Protein AF-A0A5B0G5M8-F1 (afdb_monomer)

Solvent-accessible surface area (backbone atoms only — not comparable to full-atom values): 6892 Å² total; per-residue (Å²): 135,91,86,78,89,85,82,87,79,82,48,84,48,42,58,94,87,50,73,75,56,60,40,23,78,93,77,75,39,68,84,52,80,62,66,41,82,44,57,63,73,57,33,58,76,68,71,54,56,78,72,36,72,44,85,88,80,83,90,54,92,86,50,77,87,71,68,85,70,72,80,83,61,95,78,66,75,89,84,77,72,93,64,95,62,84,84,74,72,80,50,31,28,31,41,62,71,132

Structure (mmCIF, N/CA/C/O backbone):
data_AF-A0A5B0G5M8-F1
#
_entry.id   AF-A0A5B0G5M8-F1
#
loop_
_atom_site.group_PDB
_atom_site.id
_atom_site.type_symbol
_atom_site.label_atom_id
_atom_site.label_alt_id
_atom_site.label_comp_id
_atom_site.label_asym_id
_atom_site.label_entity_id
_atom_site.label_seq_id
_atom_site.pdbx_PDB_ins_code
_atom_site.Cartn_x
_atom_site.Cartn_y
_atom_site.Cartn_z
_atom_site.occupancy
_atom_site.B_iso_or_equiv
_atom_site.auth_seq_id
_atom_site.auth_comp_id
_atom_site.auth_asym_id
_atom_site.auth_atom_id
_ato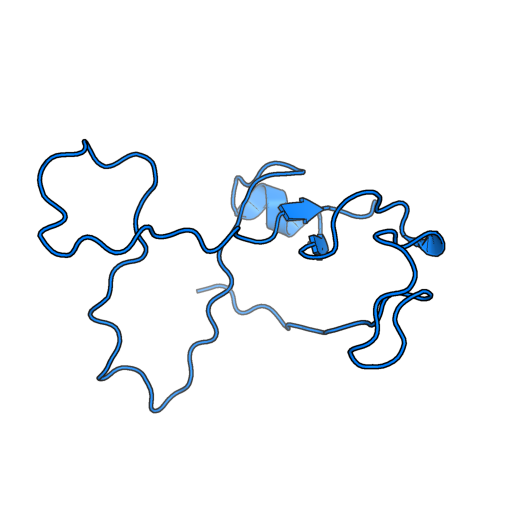m_site.pdbx_PDB_model_num
ATOM 1 N N . MET A 1 1 ? -14.676 3.952 19.578 1.00 56.66 1 MET A N 1
ATOM 2 C CA . MET A 1 1 ? -13.822 4.483 18.493 1.00 56.66 1 MET A CA 1
ATOM 3 C C . MET A 1 1 ? -12.580 3.615 18.421 1.00 56.66 1 MET A C 1
ATOM 5 O O . MET A 1 1 ? -11.871 3.547 19.413 1.00 56.66 1 MET A O 1
ATOM 9 N N . LEU A 1 2 ? -12.355 2.906 17.312 1.00 64.06 2 LEU A N 1
ATOM 10 C CA . LEU A 1 2 ? -11.121 2.140 17.107 1.00 64.06 2 LEU A CA 1
ATOM 11 C C . LEU A 1 2 ? -10.063 3.051 16.485 1.00 64.06 2 LEU A C 1
ATOM 13 O O . LEU A 1 2 ? -10.314 3.676 15.454 1.00 64.06 2 LEU A O 1
ATOM 17 N N . HIS A 1 3 ? -8.909 3.132 17.138 1.00 74.88 3 HIS A N 1
ATOM 18 C CA . HIS A 1 3 ? -7.754 3.887 16.675 1.00 74.88 3 HIS A CA 1
ATOM 19 C C . HIS A 1 3 ? -6.776 2.897 16.052 1.00 74.88 3 HIS A C 1
ATOM 21 O O . HIS A 1 3 ? -6.380 1.935 16.704 1.00 74.88 3 HIS A O 1
ATOM 27 N N . HIS A 1 4 ? -6.402 3.142 14.798 1.00 78.06 4 HIS A N 1
ATOM 28 C CA . HIS A 1 4 ? -5.459 2.304 14.064 1.00 78.06 4 HIS A CA 1
ATOM 29 C C . HIS A 1 4 ? -4.141 3.039 13.899 1.00 78.06 4 HIS A C 1
ATOM 31 O O . HIS A 1 4 ? -4.128 4.237 13.610 1.00 78.06 4 HIS A O 1
ATOM 37 N N . LEU A 1 5 ? -3.036 2.317 14.074 1.00 86.69 5 LEU A N 1
ATOM 38 C CA . LEU A 1 5 ? -1.723 2.818 13.702 1.00 86.69 5 LEU A CA 1
ATOM 39 C C . LEU A 1 5 ? -1.613 2.766 12.176 1.00 86.69 5 LEU A C 1
ATOM 41 O O . LEU A 1 5 ? -1.757 1.700 11.580 1.00 86.69 5 LEU A O 1
ATOM 45 N N . LEU A 1 6 ? -1.358 3.913 11.552 1.00 89.12 6 LEU A N 1
ATOM 46 C CA . LEU A 1 6 ? -1.073 3.982 10.125 1.00 89.12 6 LEU A CA 1
ATOM 47 C C . LEU A 1 6 ? 0.442 3.988 9.926 1.00 89.12 6 LEU A C 1
ATOM 49 O O . LEU A 1 6 ? 1.125 4.904 10.380 1.00 89.12 6 LEU A O 1
ATOM 53 N N . ALA A 1 7 ? 0.945 2.980 9.225 1.00 89.31 7 ALA A N 1
ATOM 54 C CA . ALA A 1 7 ? 2.322 2.917 8.759 1.00 89.31 7 ALA A CA 1
ATOM 55 C C . ALA A 1 7 ? 2.348 3.024 7.231 1.00 89.31 7 ALA A C 1
ATOM 57 O O . ALA A 1 7 ? 1.417 2.586 6.555 1.00 89.31 7 ALA A O 1
ATOM 58 N N . THR A 1 8 ? 3.417 3.607 6.691 1.00 88.12 8 THR A N 1
ATOM 59 C CA . THR A 1 8 ? 3.635 3.696 5.243 1.00 88.12 8 THR A CA 1
ATOM 60 C C . THR A 1 8 ? 4.837 2.849 4.859 1.00 88.12 8 THR A C 1
ATOM 62 O O . THR A 1 8 ? 5.807 2.746 5.609 1.00 88.12 8 THR A O 1
ATOM 65 N N . MET A 1 9 ? 4.763 2.218 3.693 1.00 85.81 9 MET A N 1
ATOM 66 C CA . MET A 1 9 ? 5.869 1.482 3.098 1.00 85.81 9 MET A CA 1
ATOM 67 C C . MET A 1 9 ? 5.964 1.858 1.627 1.00 85.81 9 MET A C 1
ATOM 69 O O . MET A 1 9 ? 4.950 2.069 0.967 1.00 85.81 9 MET A O 1
ATOM 73 N N . ARG A 1 10 ? 7.189 1.920 1.113 1.00 85.44 10 ARG A N 1
ATOM 74 C CA . ARG A 1 10 ? 7.452 2.129 -0.312 1.00 85.44 10 ARG A CA 1
ATOM 75 C C . ARG A 1 10 ? 7.341 0.790 -1.052 1.00 85.44 10 ARG A C 1
ATOM 77 O O . ARG A 1 10 ? 7.686 -0.258 -0.488 1.00 85.44 10 ARG A O 1
ATOM 84 N N . SER A 1 11 ? 6.850 0.805 -2.289 1.00 83.81 11 SER A N 1
ATOM 85 C CA . SER A 1 11 ? 6.995 -0.343 -3.192 1.00 83.81 11 SER A CA 1
ATOM 86 C C . SER A 1 11 ? 8.451 -0.455 -3.643 1.00 83.81 11 SER A C 1
ATOM 88 O O . SER A 1 11 ? 9.196 0.526 -3.629 1.00 83.81 11 SER A O 1
ATOM 90 N N . HIS A 1 12 ? 8.887 -1.657 -4.008 1.00 84.62 12 HIS A N 1
ATOM 91 C CA . HIS A 1 12 ? 10.270 -1.852 -4.452 1.00 84.62 12 HIS A CA 1
ATOM 92 C C . HIS A 1 12 ? 10.598 -1.041 -5.705 1.00 84.62 12 HIS A C 1
ATOM 94 O O . HIS A 1 12 ? 11.663 -0.435 -5.795 1.00 84.62 12 HIS A O 1
ATOM 100 N N . ASP A 1 13 ? 9.641 -0.985 -6.626 1.00 80.75 13 ASP A N 1
ATOM 101 C CA . ASP A 1 13 ? 9.841 -0.406 -7.946 1.00 80.75 13 ASP A CA 1
ATOM 102 C C . ASP A 1 13 ? 9.531 1.106 -8.010 1.00 80.75 13 ASP A C 1
ATOM 104 O O . ASP A 1 13 ? 9.491 1.702 -9.085 1.00 80.75 13 ASP A O 1
ATOM 108 N N . LEU A 1 14 ? 9.301 1.751 -6.863 1.00 82.38 14 LEU A N 1
ATOM 109 C CA . LEU A 1 14 ? 9.142 3.202 -6.756 1.00 82.38 14 LEU A CA 1
ATOM 110 C C . LEU A 1 14 ? 10.395 3.799 -6.136 1.00 82.38 14 LEU A C 1
ATOM 112 O O . LEU A 1 14 ? 10.725 3.438 -5.011 1.00 82.38 14 LEU A O 1
ATOM 116 N N . TYR A 1 15 ? 11.041 4.774 -6.779 1.00 83.75 15 TYR A N 1
ATOM 117 C CA . TYR A 1 15 ? 12.083 5.583 -6.137 1.00 83.75 15 TYR A CA 1
ATOM 118 C C . TYR A 1 15 ? 11.532 6.966 -5.807 1.00 83.75 15 TYR A C 1
ATOM 120 O O . TYR A 1 15 ? 11.286 7.770 -6.702 1.00 83.75 15 TYR A O 1
ATOM 128 N N . ASN A 1 16 ? 11.351 7.257 -4.517 1.00 83.25 16 ASN A N 1
ATOM 129 C CA . ASN A 1 16 ? 10.728 8.491 -4.029 1.00 83.25 16 ASN A CA 1
ATOM 130 C C . ASN A 1 16 ? 9.353 8.738 -4.668 1.00 83.25 16 ASN A C 1
ATOM 132 O O . ASN A 1 16 ? 8.368 8.128 -4.264 1.00 83.25 16 ASN A O 1
ATOM 136 N N . THR A 1 17 ? 9.305 9.624 -5.662 1.00 82.12 17 THR A N 1
ATOM 137 C CA . THR A 1 17 ? 8.110 10.009 -6.423 1.00 82.12 17 THR A CA 1
ATOM 138 C C . THR A 1 17 ? 8.133 9.501 -7.866 1.00 82.12 17 THR A C 1
ATOM 140 O O . THR A 1 17 ? 7.156 9.681 -8.586 1.00 82.12 17 THR A O 1
ATOM 143 N N . THR A 1 18 ? 9.240 8.897 -8.307 1.00 82.81 18 THR A N 1
ATOM 144 C CA . THR A 1 18 ? 9.415 8.381 -9.666 1.00 82.81 18 THR A CA 1
ATOM 145 C C . THR A 1 18 ? 8.929 6.942 -9.746 1.00 82.81 18 THR A C 1
ATOM 147 O O . THR A 1 18 ? 9.498 6.043 -9.121 1.00 82.81 18 THR A O 1
ATOM 150 N N . LEU A 1 19 ? 7.877 6.742 -10.538 1.00 81.69 19 LEU A N 1
ATOM 151 C CA . LEU A 1 19 ? 7.257 5.449 -10.807 1.00 81.69 19 LEU A CA 1
ATOM 152 C C . LEU A 1 19 ? 7.925 4.784 -12.011 1.00 81.69 19 LEU A C 1
ATOM 154 O O . LEU A 1 19 ? 7.944 5.375 -13.088 1.00 81.69 19 LEU A O 1
ATOM 158 N N . TYR A 1 20 ? 8.428 3.561 -11.842 1.00 78.06 20 TYR A N 1
ATOM 159 C CA . TYR A 1 20 ? 9.012 2.790 -12.943 1.00 78.06 20 TYR A CA 1
ATOM 160 C C . TYR A 1 20 ? 7.979 1.797 -13.521 1.00 78.06 20 TYR A C 1
ATOM 162 O O . TYR A 1 20 ? 7.622 1.924 -14.690 1.00 78.06 20 TYR A O 1
ATOM 170 N N . PRO A 1 21 ? 7.404 0.882 -12.719 1.00 79.50 21 PRO A N 1
ATOM 171 C CA . PRO A 1 21 ? 6.208 0.125 -13.063 1.00 79.50 21 PRO A CA 1
ATOM 172 C C . PRO A 1 21 ? 5.046 0.374 -12.085 1.00 79.50 21 PRO A C 1
ATOM 174 O O . PRO A 1 21 ? 5.215 0.766 -10.930 1.00 79.50 21 PRO A O 1
ATOM 177 N N . HIS A 1 22 ? 3.829 0.089 -12.548 1.00 82.25 22 HIS A N 1
ATOM 178 C CA . HIS A 1 22 ? 2.602 0.149 -11.745 1.00 82.25 22 HIS A CA 1
ATOM 179 C C . HIS A 1 22 ? 2.360 -1.178 -10.996 1.00 82.25 22 HIS A C 1
ATOM 181 O O . HIS A 1 22 ? 1.270 -1.749 -11.029 1.00 82.25 22 HIS A O 1
ATOM 187 N N . SER A 1 23 ? 3.412 -1.719 -10.381 1.00 81.69 23 SER A N 1
ATOM 188 C CA . SER A 1 23 ? 3.396 -3.009 -9.689 1.00 81.69 23 SER A CA 1
ATOM 189 C C . SER A 1 23 ? 4.258 -2.974 -8.433 1.00 81.69 23 SER A C 1
ATOM 191 O O . SER A 1 23 ? 5.298 -2.325 -8.405 1.00 81.69 23 SER A O 1
ATOM 193 N N . ASP A 1 24 ? 3.842 -3.711 -7.410 1.00 84.38 24 ASP A N 1
ATOM 194 C CA . ASP A 1 24 ? 4.634 -4.043 -6.232 1.00 84.38 24 ASP A CA 1
ATOM 195 C C . ASP A 1 24 ? 4.868 -5.557 -6.222 1.00 84.38 24 ASP A C 1
ATOM 197 O O . ASP A 1 24 ? 4.103 -6.339 -5.644 1.00 84.38 24 ASP A O 1
ATOM 201 N N . ARG A 1 25 ? 5.923 -5.971 -6.933 1.00 81.31 25 ARG A N 1
ATOM 202 C CA . ARG A 1 25 ? 6.214 -7.376 -7.244 1.00 81.31 25 ARG A CA 1
ATOM 203 C C . ARG A 1 25 ? 6.310 -8.268 -6.005 1.00 81.31 25 ARG A C 1
ATOM 205 O O . ARG A 1 25 ? 5.848 -9.403 -6.045 1.00 81.31 25 ARG A O 1
ATOM 212 N N . TYR A 1 26 ? 6.885 -7.772 -4.910 1.00 84.25 26 TYR A N 1
ATOM 213 C CA . TYR A 1 26 ? 7.072 -8.573 -3.694 1.00 84.25 26 TYR A CA 1
ATOM 214 C C . TYR A 1 26 ? 5.801 -8.723 -2.863 1.00 84.25 26 TYR A C 1
ATOM 216 O O . TYR A 1 26 ? 5.710 -9.641 -2.054 1.00 84.25 26 TYR A O 1
ATOM 224 N N . ARG A 1 27 ? 4.820 -7.836 -3.055 1.00 83.31 27 ARG A N 1
ATOM 225 C CA . ARG A 1 27 ? 3.543 -7.871 -2.330 1.00 83.31 27 ARG A CA 1
ATOM 226 C C . ARG A 1 27 ? 2.395 -8.414 -3.179 1.00 83.31 27 ARG A C 1
ATOM 228 O O . ARG A 1 27 ? 1.268 -8.471 -2.701 1.00 83.31 27 ARG A O 1
ATOM 235 N N . GLY A 1 28 ? 2.676 -8.809 -4.424 1.00 85.56 28 GLY A N 1
ATOM 236 C CA . GLY A 1 28 ? 1.682 -9.353 -5.349 1.00 85.56 28 GLY A CA 1
ATOM 237 C C . GLY A 1 28 ? 0.625 -8.335 -5.787 1.00 85.56 28 GLY A C 1
ATOM 238 O O . GLY A 1 28 ? -0.473 -8.732 -6.167 1.00 85.56 28 GLY A O 1
ATOM 239 N N . VAL A 1 29 ? 0.928 -7.034 -5.717 1.00 85.12 29 VAL A N 1
ATOM 240 C CA . VAL A 1 29 ? 0.011 -5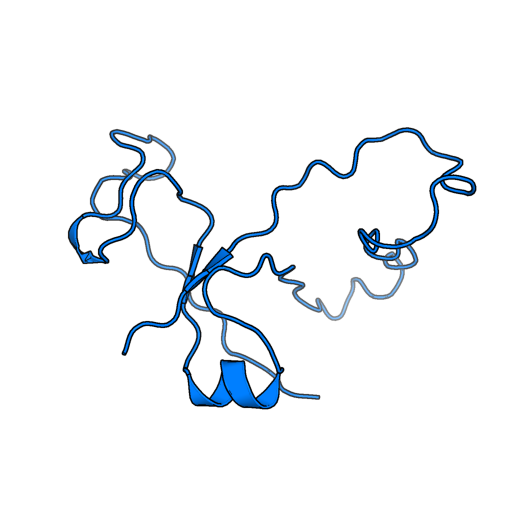.972 -6.155 1.00 85.12 29 VAL A CA 1
ATOM 241 C C . VAL A 1 29 ? 0.389 -5.553 -7.570 1.00 85.12 29 VAL A C 1
ATOM 243 O O . VAL A 1 29 ? 1.529 -5.175 -7.828 1.00 85.12 29 VAL A O 1
ATOM 246 N N . PHE A 1 30 ? -0.564 -5.600 -8.496 1.00 85.25 30 PHE A N 1
ATOM 247 C CA . PHE A 1 30 ? -0.341 -5.277 -9.905 1.00 85.25 30 PHE A CA 1
ATOM 248 C C . PHE A 1 30 ? -1.416 -4.319 -10.414 1.00 85.25 30 PHE A C 1
ATOM 250 O O . PHE A 1 30 ? -2.581 -4.433 -10.042 1.00 85.25 30 PHE A O 1
ATOM 257 N N . GLY A 1 31 ? -1.031 -3.377 -11.276 1.00 82.88 31 GLY A N 1
ATOM 258 C CA . GLY A 1 31 ? -1.955 -2.460 -11.946 1.00 82.88 31 GLY A CA 1
ATOM 259 C C . GLY A 1 31 ? -2.514 -1.345 -11.061 1.00 82.88 31 GLY A C 1
ATOM 260 O O . GLY A 1 31 ? -3.277 -0.516 -11.552 1.00 82.88 31 GLY A O 1
ATOM 261 N N . GLN A 1 32 ? -2.120 -1.278 -9.786 1.00 80.31 32 GLN A N 1
ATOM 262 C CA . GLN A 1 32 ? -2.564 -0.249 -8.851 1.00 80.31 32 GLN A CA 1
ATOM 263 C C . GLN A 1 32 ? -1.506 0.035 -7.782 1.00 80.31 32 GLN A C 1
ATOM 265 O O . GLN A 1 32 ? -0.802 -0.866 -7.336 1.00 80.31 32 GLN A O 1
ATOM 270 N N . LEU A 1 33 ? -1.424 1.297 -7.361 1.00 80.69 33 LEU A N 1
ATOM 271 C CA . LEU A 1 33 ? -0.504 1.760 -6.315 1.00 80.69 33 LEU A CA 1
ATOM 272 C C . LEU A 1 33 ? -1.228 2.205 -5.039 1.00 80.69 33 LEU A C 1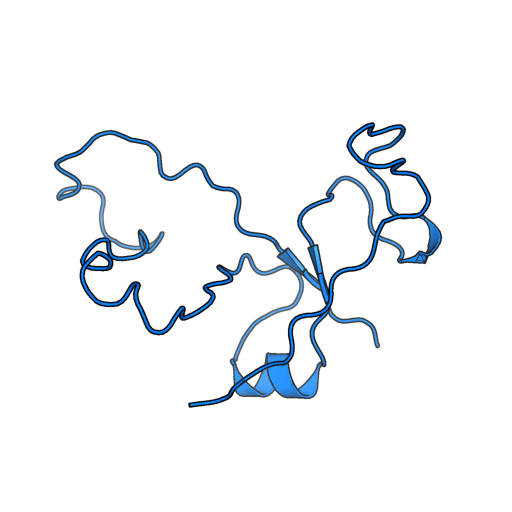
ATOM 274 O O . LEU A 1 33 ? -0.665 2.130 -3.950 1.00 80.69 33 LEU A O 1
ATOM 278 N N . ASP A 1 34 ? -2.490 2.621 -5.163 1.00 85.69 34 ASP A N 1
ATOM 279 C CA . ASP A 1 34 ? -3.317 3.062 -4.042 1.00 85.69 34 ASP A CA 1
ATOM 280 C C . ASP A 1 34 ? -3.933 1.853 -3.331 1.00 85.69 34 ASP A C 1
ATOM 282 O O . ASP A 1 34 ? -5.098 1.500 -3.546 1.00 85.69 34 ASP A O 1
ATOM 286 N N . VAL A 1 35 ? -3.126 1.184 -2.509 1.00 87.12 35 VAL A N 1
ATOM 287 C CA . VAL A 1 35 ? -3.522 -0.012 -1.757 1.00 87.12 35 VAL A CA 1
ATOM 288 C C . VAL A 1 35 ? -3.235 0.135 -0.270 1.00 87.12 35 VAL A C 1
ATOM 290 O O . VAL A 1 35 ? -2.249 0.745 0.144 1.00 87.12 35 VAL A O 1
ATOM 293 N N . VAL A 1 36 ? -4.111 -0.438 0.548 1.00 89.44 36 VAL A N 1
ATOM 294 C CA . VAL A 1 36 ? -3.990 -0.432 2.007 1.00 89.44 36 VAL A CA 1
ATOM 295 C C . VAL A 1 36 ? -4.031 -1.860 2.497 1.00 89.44 36 VAL A C 1
ATOM 297 O O . VAL A 1 36 ? -4.995 -2.573 2.236 1.00 89.44 36 VAL A O 1
ATOM 300 N N . PHE A 1 37 ? -3.011 -2.253 3.251 1.00 89.19 37 PHE A N 1
ATOM 301 C CA . PHE A 1 37 ? -2.983 -3.551 3.906 1.00 89.19 37 PHE A CA 1
ATOM 302 C C . PHE A 1 37 ? -3.680 -3.473 5.262 1.00 89.19 37 PHE A C 1
ATOM 304 O O . PHE A 1 37 ? -3.312 -2.657 6.110 1.00 89.19 37 PHE A O 1
ATOM 311 N N . MET A 1 38 ? -4.688 -4.318 5.470 1.00 89.06 38 MET A N 1
ATOM 312 C CA . MET A 1 38 ? -5.424 -4.405 6.731 1.00 89.06 38 MET A CA 1
ATOM 313 C C . MET A 1 38 ? -5.431 -5.839 7.259 1.00 89.06 38 MET A C 1
ATOM 315 O O . MET A 1 38 ? -5.520 -6.799 6.498 1.00 89.06 38 MET A O 1
ATOM 319 N N . ASN A 1 39 ? -5.351 -5.981 8.584 1.00 88.75 39 ASN A N 1
ATOM 320 C CA . ASN A 1 39 ? -5.499 -7.274 9.243 1.00 88.75 39 ASN A CA 1
ATOM 321 C C . ASN A 1 39 ? -6.909 -7.841 8.999 1.00 88.75 39 ASN A C 1
ATOM 323 O O . ASN A 1 39 ? -7.896 -7.113 9.122 1.00 88.75 39 ASN A O 1
ATOM 327 N N . GLN A 1 40 ? -7.008 -9.145 8.732 1.00 88.12 40 GLN A N 1
ATOM 328 C CA . GLN A 1 40 ? -8.281 -9.815 8.459 1.00 88.12 40 GLN A CA 1
ATOM 329 C C . GLN A 1 40 ? -9.320 -9.618 9.577 1.00 88.12 40 GLN A C 1
ATOM 331 O O . GLN A 1 40 ? -10.480 -9.329 9.295 1.00 88.12 40 GLN A O 1
ATOM 336 N N . ARG A 1 41 ? -8.912 -9.680 10.851 1.00 88.88 41 ARG A N 1
ATOM 337 C CA . ARG A 1 41 ? -9.833 -9.491 11.987 1.00 88.88 41 ARG A CA 1
ATOM 338 C C . ARG A 1 41 ? -10.436 -8.088 12.009 1.00 88.88 41 ARG A C 1
ATOM 340 O O . ARG A 1 41 ? -11.576 -7.908 12.424 1.00 88.88 41 ARG A O 1
ATOM 347 N N . GLU A 1 42 ? -9.678 -7.086 11.569 1.00 87.94 42 GLU A N 1
ATOM 348 C CA . GLU A 1 42 ? -10.159 -5.704 11.482 1.00 87.94 42 GLU A CA 1
ATOM 349 C C . GLU A 1 42 ? -11.070 -5.482 10.281 1.00 87.94 42 GLU A C 1
ATOM 351 O O . GLU A 1 42 ? -12.023 -4.708 10.372 1.00 87.94 42 GLU A O 1
ATOM 356 N N . LEU A 1 43 ? -10.805 -6.190 9.184 1.00 88.56 43 LEU A N 1
ATOM 357 C CA . LEU A 1 43 ? -11.667 -6.216 8.011 1.00 88.56 43 LEU A CA 1
ATOM 358 C C . LEU A 1 43 ? -13.063 -6.744 8.384 1.00 88.56 43 LEU A C 1
ATOM 360 O O . LEU A 1 43 ? -14.063 -6.067 8.150 1.00 88.56 43 LEU A O 1
ATOM 364 N N . GLU A 1 44 ? -13.110 -7.892 9.069 1.00 89.12 44 GLU A N 1
ATOM 365 C CA . GLU A 1 44 ? -14.339 -8.535 9.553 1.00 89.12 44 GLU A CA 1
ATOM 366 C C . GLU A 1 44 ? -15.086 -7.660 10.567 1.00 89.12 44 GLU A C 1
ATOM 368 O O . GLU A 1 44 ? -16.286 -7.431 10.422 1.00 89.12 44 GLU A O 1
ATOM 373 N N . ARG A 1 45 ? -14.377 -7.082 11.550 1.00 89.88 45 ARG A N 1
ATOM 374 C CA . ARG A 1 45 ? -14.965 -6.144 12.529 1.00 89.88 45 ARG A CA 1
ATOM 375 C C . ARG A 1 45 ? -15.601 -4.919 11.878 1.00 89.88 45 ARG A C 1
ATOM 377 O O . ARG A 1 45 ? -16.526 -4.341 12.445 1.00 89.88 45 ARG A O 1
ATOM 384 N N . ARG A 1 46 ? -15.084 -4.491 10.725 1.00 86.38 46 ARG A N 1
ATOM 385 C CA . ARG A 1 46 ? -15.584 -3.335 9.969 1.00 86.38 46 ARG A CA 1
ATOM 386 C C . ARG A 1 46 ? -16.605 -3.716 8.899 1.00 86.38 46 ARG A C 1
ATOM 388 O O . ARG A 1 46 ? -17.180 -2.813 8.299 1.00 86.38 46 ARG A O 1
ATOM 395 N N . GLY A 1 47 ? -16.834 -5.010 8.669 1.00 88.69 47 GLY A N 1
ATOM 396 C CA . GLY A 1 47 ? -17.694 -5.504 7.595 1.00 88.69 47 GLY A CA 1
ATOM 397 C C . GLY A 1 47 ? -17.188 -5.143 6.196 1.00 88.69 47 GLY A C 1
ATOM 398 O O . GLY A 1 47 ? -17.990 -5.074 5.269 1.00 88.69 47 GLY A O 1
ATOM 399 N N . LEU A 1 48 ? -15.885 -4.877 6.055 1.00 87.75 48 LEU A N 1
ATOM 400 C CA . LEU A 1 48 ? -15.264 -4.544 4.775 1.00 87.75 48 LEU A CA 1
ATOM 401 C C . LEU A 1 48 ? -14.960 -5.819 3.999 1.00 87.75 48 LEU A C 1
ATOM 403 O O . LEU A 1 48 ? -14.672 -6.865 4.585 1.00 87.75 48 LEU A O 1
ATOM 407 N N . ARG A 1 49 ? -14.993 -5.727 2.672 1.00 86.19 49 ARG A N 1
ATOM 408 C CA . ARG A 1 49 ? -14.579 -6.816 1.788 1.00 86.19 49 ARG A CA 1
ATOM 409 C C . ARG A 1 49 ? -13.164 -6.578 1.256 1.00 86.19 49 ARG A C 1
ATOM 411 O O . ARG A 1 49 ? -12.736 -5.431 1.111 1.00 86.19 49 ARG A O 1
ATOM 418 N N . PRO A 1 50 ? -12.419 -7.649 0.941 1.00 86.19 50 PRO A N 1
ATOM 419 C CA . PRO A 1 50 ? -11.194 -7.520 0.165 1.00 86.19 50 PRO A CA 1
ATOM 420 C C . PRO A 1 50 ? -11.479 -6.818 -1.166 1.00 86.19 50 PRO A C 1
ATOM 422 O O . PRO A 1 50 ? -12.520 -7.048 -1.781 1.00 86.19 50 PRO A O 1
ATOM 425 N N . SER A 1 51 ? -10.549 -5.973 -1.601 1.00 84.50 51 SER A N 1
ATOM 426 C CA . SER A 1 51 ? -10.646 -5.163 -2.818 1.00 84.50 51 SER A CA 1
ATOM 427 C C . SER A 1 51 ? -11.829 -4.186 -2.831 1.00 84.50 51 SER A C 1
ATOM 429 O O . SER A 1 51 ? -12.290 -3.781 -3.896 1.00 84.50 51 SER A O 1
ATOM 431 N N . GLU A 1 52 ? -12.304 -3.767 -1.657 1.00 84.94 52 GLU A N 1
ATOM 432 C CA . GLU A 1 52 ? -13.265 -2.674 -1.518 1.00 84.94 52 GLU A CA 1
ATOM 433 C C . GLU A 1 52 ? -12.548 -1.320 -1.408 1.00 84.94 52 GLU A C 1
ATOM 435 O O . GLU A 1 52 ? -11.487 -1.204 -0.787 1.00 84.94 52 GLU A O 1
ATOM 440 N N . HIS A 1 53 ? -13.129 -0.284 -2.018 1.00 84.56 53 HIS A N 1
ATOM 441 C CA . HIS A 1 53 ? -12.629 1.088 -1.936 1.00 84.56 53 HIS A CA 1
ATOM 442 C C . HIS A 1 53 ? -12.920 1.695 -0.563 1.00 84.56 53 HIS A C 1
ATOM 444 O O . HIS A 1 53 ? -14.067 1.703 -0.117 1.00 84.56 53 HIS A O 1
ATOM 450 N N . VAL A 1 54 ? -11.901 2.267 0.083 1.00 85.38 54 VAL A N 1
ATOM 451 C CA . VAL A 1 54 ? -12.039 2.891 1.405 1.00 85.38 54 VAL A CA 1
ATOM 452 C C . VAL A 1 54 ? -11.395 4.262 1.479 1.00 85.38 54 VAL A C 1
ATOM 454 O O . VAL A 1 54 ? -10.334 4.506 0.915 1.00 85.38 54 VAL A O 1
ATOM 457 N N . ASP A 1 55 ? -11.997 5.147 2.266 1.00 85.56 55 ASP A N 1
ATOM 458 C CA . ASP A 1 55 ? -11.412 6.445 2.583 1.00 85.56 55 ASP A CA 1
ATOM 459 C C . ASP A 1 55 ? -10.626 6.387 3.898 1.00 85.56 55 ASP A C 1
ATOM 461 O O . ASP A 1 55 ? -11.147 5.985 4.943 1.00 85.56 55 ASP A O 1
ATOM 465 N N . ILE A 1 56 ? -9.374 6.854 3.868 1.00 82.12 56 ILE A N 1
ATOM 466 C CA . ILE A 1 56 ? -8.559 7.053 5.071 1.00 82.12 56 ILE A CA 1
ATOM 467 C C . ILE A 1 56 ? -8.625 8.524 5.474 1.00 82.12 56 ILE A C 1
ATOM 469 O O . ILE A 1 56 ? -8.208 9.412 4.731 1.00 82.12 56 ILE A O 1
ATOM 473 N N . ALA A 1 57 ? -9.102 8.781 6.691 1.00 81.06 57 ALA A N 1
ATOM 474 C CA . ALA A 1 57 ? -9.103 10.105 7.295 1.00 81.06 57 ALA A CA 1
ATOM 475 C C . ALA A 1 57 ? -8.274 10.104 8.583 1.00 81.06 57 ALA A C 1
ATOM 477 O O . ALA A 1 57 ? -8.497 9.293 9.481 1.00 81.06 57 ALA A O 1
ATOM 478 N N . VAL A 1 58 ? -7.339 11.050 8.690 1.00 76.94 58 VAL A N 1
ATOM 479 C CA . VAL A 1 58 ? -6.582 11.300 9.921 1.00 76.94 58 VAL A CA 1
ATOM 480 C C . VAL A 1 58 ? -7.239 12.454 10.668 1.00 76.94 58 VAL A C 1
ATOM 482 O O . VAL A 1 58 ? -7.360 13.565 10.149 1.00 76.94 58 VAL A O 1
ATOM 485 N N . LEU A 1 59 ? -7.657 12.206 11.908 1.00 74.56 59 LEU A N 1
ATOM 486 C CA . LEU A 1 59 ? -8.194 13.248 12.777 1.00 74.56 59 LEU A CA 1
ATOM 487 C C . LEU A 1 59 ? -7.038 14.046 13.392 1.00 74.56 59 LEU A C 1
ATOM 489 O O . LEU A 1 59 ? -6.421 13.625 14.366 1.00 74.56 59 LEU A O 1
ATOM 493 N N . ARG A 1 60 ? -6.746 15.227 12.835 1.00 67.38 60 ARG A N 1
ATOM 494 C CA . AR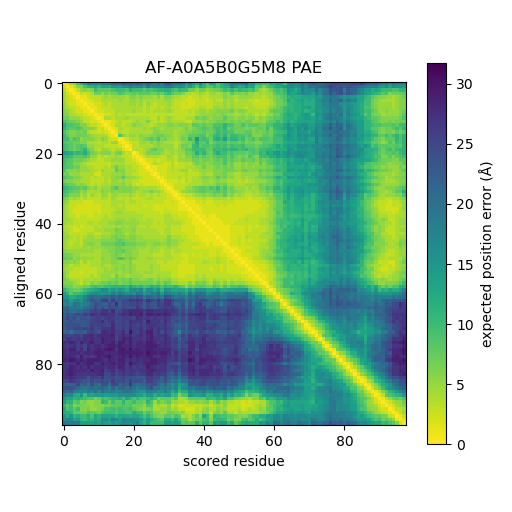G A 1 60 ? -5.827 16.190 13.460 1.00 67.38 60 ARG A CA 1
ATOM 495 C C . ARG A 1 60 ? -6.587 17.039 14.481 1.00 67.38 60 ARG A C 1
ATOM 497 O O . ARG A 1 60 ? -7.592 17.659 14.135 1.00 67.38 60 ARG A O 1
ATOM 504 N N . ARG A 1 61 ? -6.069 17.143 15.712 1.00 59.00 61 ARG A N 1
ATOM 505 C CA . ARG A 1 61 ? -6.707 17.852 16.848 1.00 59.00 61 ARG A CA 1
ATOM 506 C C . ARG A 1 61 ? -7.129 19.303 16.545 1.00 59.00 61 ARG A C 1
ATOM 508 O O . ARG A 1 61 ? -8.100 19.777 17.116 1.00 59.00 61 ARG A O 1
ATOM 515 N N . SER A 1 62 ? -6.465 19.997 15.617 1.00 58.47 6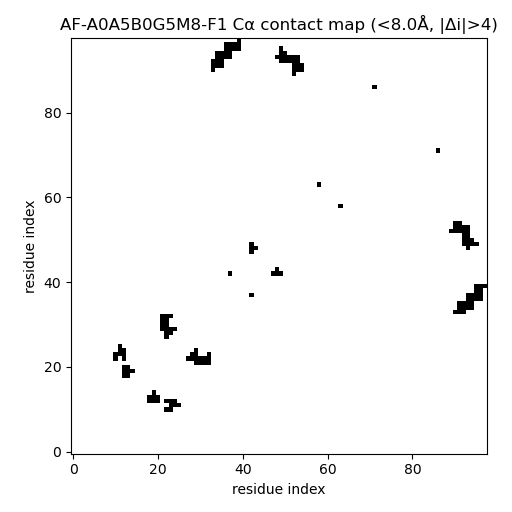2 SER A N 1
ATOM 516 C CA . SER A 1 62 ? -6.793 21.381 15.224 1.00 58.47 62 SER A CA 1
ATOM 517 C C . SER A 1 62 ? -7.725 21.519 14.009 1.00 58.47 62 SER A C 1
ATOM 519 O O . SER A 1 62 ? -8.073 22.635 13.635 1.00 58.47 62 SER A O 1
ATOM 521 N N . MET A 1 63 ? -8.132 20.421 13.362 1.00 49.12 63 MET A N 1
ATOM 522 C CA . MET A 1 63 ? -8.847 20.455 12.074 1.00 49.12 63 MET A CA 1
ATOM 523 C C . MET A 1 63 ? -10.371 20.255 12.190 1.00 49.12 63 MET A C 1
ATOM 525 O O . MET A 1 63 ? -11.078 20.235 11.183 1.00 49.12 63 MET A O 1
ATOM 529 N N . TRP A 1 64 ? -10.917 20.187 13.407 1.00 43.19 64 TRP A N 1
ATOM 530 C CA . TRP A 1 64 ? -12.359 19.995 13.622 1.00 43.19 64 TRP A CA 1
ATOM 531 C C . TRP A 1 64 ? -13.235 21.201 13.232 1.00 43.19 64 TRP A C 1
ATOM 533 O O . TRP A 1 64 ? -14.444 21.053 13.103 1.00 43.19 64 TRP A O 1
ATOM 543 N N . ARG A 1 65 ? -12.657 22.383 12.959 1.00 45.03 65 ARG A N 1
ATOM 544 C CA . ARG A 1 65 ? -13.426 23.551 12.476 1.00 45.03 65 ARG A CA 1
ATOM 545 C C . ARG A 1 65 ? -13.674 23.572 10.959 1.00 45.03 65 ARG A C 1
ATOM 547 O O . ARG A 1 65 ? -14.467 24.386 10.506 1.00 45.03 65 ARG A O 1
ATOM 554 N N . ALA A 1 66 ? -13.041 22.694 10.170 1.00 49.62 66 ALA A N 1
ATOM 555 C CA . ALA A 1 66 ? -13.128 22.729 8.699 1.00 49.62 66 ALA A CA 1
ATOM 556 C C . ALA A 1 66 ? -13.878 21.541 8.061 1.00 49.62 66 ALA A C 1
ATOM 558 O O . ALA A 1 66 ? -14.108 21.533 6.850 1.00 49.62 66 ALA A O 1
ATOM 559 N N . SER A 1 67 ? -14.273 20.533 8.845 1.00 47.09 67 SER A N 1
ATOM 560 C CA . SER A 1 67 ? -14.858 19.286 8.334 1.00 47.09 67 SER A CA 1
ATOM 561 C C . SER A 1 67 ? -16.392 19.291 8.324 1.00 47.09 67 SER A C 1
ATOM 563 O O . SER A 1 67 ? -17.031 18.346 8.771 1.00 47.09 67 SER A O 1
ATOM 565 N N . SER A 1 68 ? -17.013 20.335 7.777 1.00 44.50 68 SER A N 1
ATOM 566 C CA . SER A 1 68 ? -18.416 20.269 7.331 1.00 44.50 68 SER A CA 1
ATOM 567 C C . SER A 1 68 ? -18.548 19.726 5.898 1.00 44.50 68 SER A C 1
ATOM 569 O O . SER A 1 68 ? -19.642 19.678 5.339 1.00 44.50 68 SER A O 1
ATOM 571 N N . ARG A 1 69 ? -17.444 19.282 5.279 1.00 47.56 69 ARG A N 1
ATOM 572 C CA . ARG A 1 69 ? -17.471 18.581 3.989 1.00 47.56 69 ARG A CA 1
ATOM 573 C C . ARG A 1 69 ? -17.686 17.093 4.233 1.00 47.56 69 ARG A C 1
ATOM 575 O O . ARG A 1 69 ? -16.736 16.362 4.490 1.00 47.56 69 ARG A O 1
ATOM 582 N N . ALA A 1 70 ? -18.945 16.671 4.174 1.00 48.19 70 ALA A N 1
ATOM 583 C CA . ALA A 1 70 ? -19.303 15.261 4.175 1.00 48.19 70 ALA A CA 1
ATOM 584 C C . ALA A 1 70 ? -18.552 14.514 3.049 1.00 48.19 70 ALA A C 1
ATOM 586 O O . ALA A 1 70 ? -18.475 15.045 1.934 1.00 48.19 70 ALA A O 1
ATOM 587 N N . PRO A 1 71 ? -18.019 13.304 3.303 1.00 47.75 71 PRO A N 1
ATOM 588 C CA . PRO A 1 71 ? -17.567 12.425 2.233 1.00 47.75 71 PRO A CA 1
ATOM 589 C C . PRO A 1 71 ? -18.760 12.115 1.324 1.00 47.75 71 PRO A C 1
ATOM 591 O O . PRO A 1 71 ? -19.868 11.836 1.794 1.00 47.75 71 PRO A O 1
ATOM 594 N N . CYS A 1 72 ? -18.556 12.243 0.015 1.00 41.50 72 CYS A N 1
ATOM 595 C CA . CYS A 1 72 ? -19.597 11.994 -0.970 1.00 41.50 72 CYS A CA 1
ATOM 596 C C . CYS A 1 72 ? -19.903 10.492 -0.966 1.00 41.50 72 CYS A C 1
ATOM 598 O O . CYS A 1 72 ? -19.117 9.696 -1.469 1.00 41.50 72 CYS A O 1
ATOM 600 N N . LYS A 1 73 ? -21.018 10.089 -0.346 1.00 40.50 73 LYS A N 1
ATOM 601 C CA . LYS A 1 73 ? -21.481 8.698 -0.376 1.00 40.50 73 LYS A CA 1
ATOM 602 C C . LYS A 1 73 ? -21.891 8.365 -1.811 1.00 40.50 73 LYS A C 1
ATOM 604 O O . LYS A 1 73 ? -22.830 8.967 -2.328 1.00 40.50 73 LYS A O 1
ATOM 609 N N . SER A 1 74 ? -21.233 7.385 -2.423 1.00 43.12 74 SER A N 1
ATOM 610 C CA . SER A 1 74 ? -21.465 6.906 -3.797 1.00 43.12 74 SER A CA 1
ATOM 611 C C . SER A 1 74 ? -22.856 6.296 -4.053 1.00 43.12 74 SER A C 1
ATOM 613 O O . SER A 1 74 ? -23.133 5.857 -5.163 1.00 43.12 74 SER A O 1
ATOM 615 N N . SER A 1 75 ? -23.769 6.314 -3.075 1.00 40.38 75 SER A N 1
ATOM 616 C CA . SER A 1 75 ? -25.159 5.854 -3.216 1.00 40.38 75 SER A CA 1
ATOM 617 C C . SER A 1 75 ? -26.218 6.950 -3.020 1.00 40.38 75 SER A C 1
ATOM 619 O O . SER A 1 75 ? -27.419 6.675 -3.088 1.00 40.38 75 SER A O 1
ATOM 621 N N . ALA A 1 76 ? -25.825 8.211 -2.804 1.00 40.19 76 ALA A N 1
ATOM 622 C CA . ALA A 1 76 ? -26.783 9.303 -2.651 1.00 40.19 76 ALA A CA 1
ATOM 623 C C . ALA A 1 76 ? -27.286 9.793 -4.021 1.00 40.19 76 ALA A C 1
ATOM 625 O O . ALA A 1 76 ? -26.621 10.555 -4.716 1.00 40.19 76 ALA A O 1
ATOM 626 N N . ARG A 1 77 ? -28.490 9.331 -4.376 1.00 36.97 77 ARG A N 1
ATOM 627 C CA . ARG A 1 77 ? -29.400 9.820 -5.428 1.00 36.97 77 ARG A CA 1
ATOM 628 C C . ARG A 1 77 ? -29.020 11.228 -5.955 1.00 36.97 77 ARG A C 1
ATOM 630 O O . ARG A 1 77 ? -29.133 12.221 -5.238 1.00 36.97 77 ARG A O 1
ATOM 637 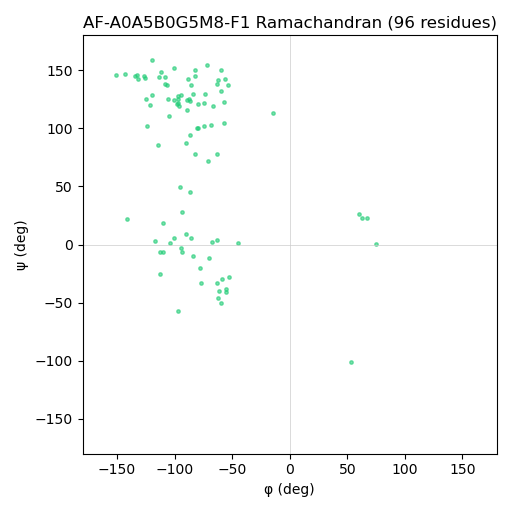N N . LEU A 1 78 ? -28.605 11.269 -7.224 1.00 45.09 78 LEU A N 1
ATOM 638 C CA . LEU A 1 78 ? -27.908 12.315 -8.004 1.00 45.09 78 LEU A CA 1
ATOM 639 C C . LEU A 1 78 ? -28.358 13.797 -7.932 1.00 45.09 78 LEU A C 1
ATOM 641 O O . LEU A 1 78 ? -27.735 14.635 -8.578 1.00 45.09 78 LEU A O 1
ATOM 645 N N . ASN A 1 79 ? -29.361 14.200 -7.150 1.00 37.84 79 ASN A N 1
ATOM 646 C CA . ASN A 1 79 ? -30.037 15.489 -7.378 1.00 37.84 79 ASN A CA 1
ATOM 647 C C . ASN A 1 79 ? -29.795 16.587 -6.325 1.00 37.84 79 ASN A C 1
ATOM 649 O O . ASN A 1 79 ? -30.563 17.548 -6.265 1.00 37.84 79 ASN A O 1
ATOM 653 N N . ARG A 1 80 ? -28.747 16.514 -5.488 1.00 44.03 80 ARG A N 1
ATOM 654 C CA . ARG A 1 80 ? -28.479 17.595 -4.507 1.00 44.03 80 ARG A CA 1
ATOM 655 C C . ARG A 1 80 ? -27.011 17.972 -4.268 1.00 44.03 80 ARG A C 1
ATOM 657 O O . ARG A 1 80 ? -26.702 18.619 -3.272 1.00 44.03 80 ARG A O 1
ATOM 664 N N . CYS A 1 81 ? -26.103 17.674 -5.197 1.00 42.34 81 CYS A N 1
ATOM 665 C CA . CYS A 1 81 ? -24.747 18.239 -5.171 1.00 42.34 81 CYS A CA 1
ATOM 666 C C . CYS A 1 81 ? -24.698 19.562 -5.955 1.00 42.34 81 CYS A C 1
ATOM 668 O O . CYS A 1 81 ? -24.359 19.600 -7.132 1.00 42.34 81 CYS A O 1
ATOM 670 N N . ARG A 1 82 ? -25.007 20.684 -5.287 1.00 46.12 82 ARG A N 1
ATOM 671 C CA . ARG A 1 82 ? -24.951 22.049 -5.867 1.00 46.12 82 ARG A CA 1
ATOM 672 C C . ARG A 1 82 ? -23.535 22.557 -6.200 1.00 46.12 82 ARG A C 1
ATOM 674 O O . ARG A 1 82 ? -23.387 23.683 -6.660 1.00 46.12 82 ARG A O 1
ATOM 681 N N . ARG A 1 83 ? -22.482 21.760 -5.997 1.00 43.84 83 ARG A N 1
ATOM 682 C CA . ARG A 1 83 ? -21.116 22.075 -6.440 1.00 43.84 83 ARG A CA 1
ATOM 683 C C . ARG A 1 83 ? -20.604 20.939 -7.318 1.00 43.84 83 ARG A C 1
ATOM 685 O O . ARG A 1 83 ? -20.199 19.900 -6.810 1.00 43.84 83 ARG A O 1
ATOM 692 N N . ARG A 1 84 ? -20.633 21.165 -8.634 1.00 37.12 84 ARG A N 1
ATOM 693 C CA . ARG A 1 84 ? -20.011 20.330 -9.670 1.00 37.12 84 ARG A CA 1
ATOM 694 C C . ARG A 1 84 ? -18.487 20.301 -9.495 1.00 37.12 84 ARG A C 1
ATOM 696 O O . ARG A 1 84 ? -17.764 21.001 -10.193 1.00 37.12 84 ARG A O 1
ATOM 703 N N . ARG A 1 85 ? -17.975 19.516 -8.554 1.00 42.44 85 ARG A N 1
ATOM 704 C CA . ARG A 1 85 ? -16.638 18.939 -8.702 1.00 42.44 85 ARG A CA 1
ATOM 705 C C . ARG A 1 85 ? -16.820 17.431 -8.635 1.00 42.44 85 ARG A C 1
ATOM 707 O O . ARG A 1 85 ? -17.372 16.979 -7.631 1.00 42.44 85 ARG A O 1
ATOM 714 N N . PRO A 1 86 ? -16.445 16.670 -9.674 1.00 38.69 86 PRO A N 1
ATOM 715 C CA . PRO A 1 86 ? -16.468 15.224 -9.564 1.00 38.69 86 PRO A CA 1
ATOM 716 C C . PRO A 1 86 ? -15.577 14.846 -8.376 1.00 38.69 86 PRO A C 1
ATOM 718 O O . PRO A 1 86 ? -14.419 15.261 -8.290 1.00 38.69 86 PRO A O 1
ATOM 721 N N . CYS A 1 87 ? -16.142 14.131 -7.404 1.00 46.59 87 CYS A N 1
ATOM 722 C CA . CYS A 1 87 ? -15.368 13.455 -6.369 1.00 46.59 87 CYS A CA 1
ATOM 723 C C . CYS A 1 87 ? -14.662 12.267 -7.032 1.00 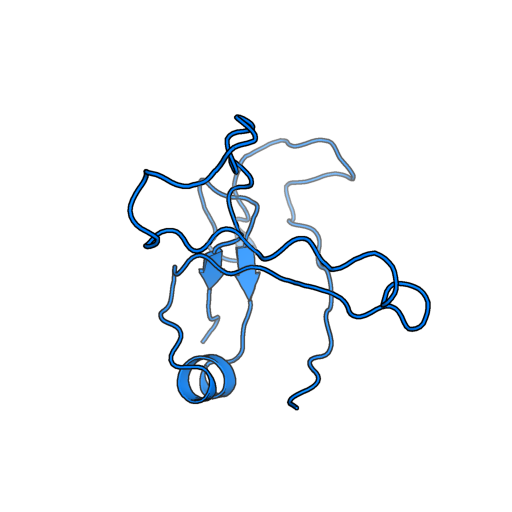46.59 87 CYS A C 1
ATOM 725 O O . CYS A 1 87 ? -15.039 11.124 -6.837 1.00 46.59 87 CYS A O 1
ATOM 727 N N . GLU A 1 88 ? -13.658 12.558 -7.853 1.00 48.22 88 GLU A N 1
ATOM 728 C CA . GLU A 1 88 ? -12.825 11.578 -8.557 1.00 48.22 88 GLU A CA 1
ATOM 729 C C . GLU A 1 88 ? -11.550 11.251 -7.768 1.00 48.22 88 GLU A C 1
ATOM 731 O O . GLU A 1 88 ? -10.519 10.890 -8.328 1.00 48.22 88 GLU A O 1
ATOM 736 N N . ARG A 1 89 ? -11.582 11.365 -6.435 1.00 51.97 89 ARG A N 1
ATOM 737 C CA . ARG A 1 89 ? -10.529 10.725 -5.645 1.00 51.97 89 ARG A CA 1
ATOM 738 C C . ARG A 1 89 ? -10.823 9.235 -5.665 1.00 51.97 89 ARG A C 1
ATOM 740 O O . ARG A 1 89 ? -11.731 8.790 -4.971 1.00 51.97 89 ARG A O 1
ATOM 747 N N . ARG A 1 90 ? -10.086 8.488 -6.493 1.00 57.56 90 ARG A N 1
ATOM 748 C CA . ARG A 1 90 ? -10.0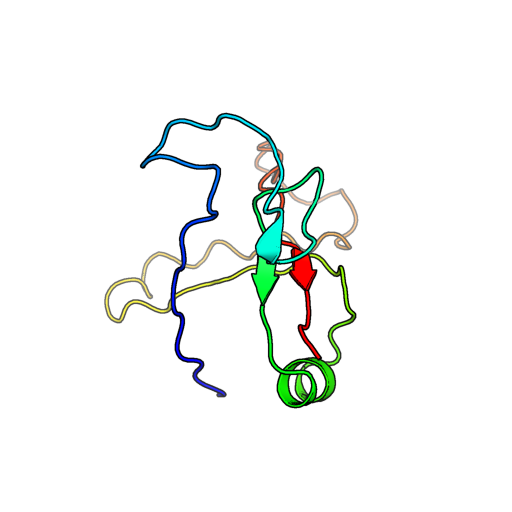26 7.029 -6.390 1.00 57.56 90 ARG A CA 1
ATOM 749 C C . ARG A 1 90 ? -9.554 6.708 -4.976 1.00 57.56 90 ARG A C 1
ATOM 751 O O . ARG A 1 90 ? -8.406 6.952 -4.625 1.00 57.56 90 ARG A O 1
ATOM 758 N N . ALA A 1 91 ? -10.489 6.268 -4.146 1.00 69.00 91 ALA A N 1
ATOM 759 C CA . ALA A 1 91 ? -10.199 5.790 -2.809 1.00 69.00 91 ALA A CA 1
ATOM 760 C C . ALA A 1 91 ? -9.287 4.554 -2.913 1.00 69.00 91 ALA A C 1
ATOM 762 O O . ALA A 1 91 ? -9.476 3.753 -3.837 1.00 69.00 91 ALA A O 1
ATOM 763 N N . PRO A 1 92 ? -8.298 4.376 -2.024 1.00 74.69 92 PRO A N 1
ATOM 764 C CA . PRO A 1 92 ? -7.463 3.186 -2.050 1.00 74.69 92 PRO A CA 1
ATOM 765 C C . PRO A 1 92 ? -8.295 1.917 -1.857 1.00 74.69 92 PRO A C 1
ATOM 767 O O . PRO A 1 92 ? -9.330 1.923 -1.187 1.00 74.69 92 PRO A O 1
ATOM 770 N N . LEU A 1 93 ? -7.823 0.820 -2.441 1.00 77.94 93 LEU A N 1
ATOM 771 C CA . LEU A 1 93 ? -8.417 -0.497 -2.245 1.00 77.94 93 LEU A CA 1
ATOM 772 C C . LEU A 1 93 ? -7.836 -1.163 -1.000 1.00 77.94 93 LEU A C 1
ATOM 774 O O . LEU A 1 93 ? -6.619 -1.146 -0.788 1.00 77.94 93 LEU A O 1
ATOM 778 N N . VAL A 1 94 ? -8.693 -1.791 -0.195 1.00 79.44 94 VAL A N 1
ATOM 779 C CA . VAL A 1 94 ? -8.231 -2.623 0.920 1.00 79.44 94 VAL A CA 1
ATOM 780 C C . VAL A 1 94 ? -7.799 -3.976 0.397 1.00 79.44 94 VAL A C 1
ATOM 782 O O . VAL A 1 94 ? -8.594 -4.727 -0.157 1.00 79.44 94 VAL A O 1
ATOM 785 N N . PHE A 1 95 ? -6.547 -4.318 0.642 1.00 78.38 95 PHE A N 1
ATOM 786 C CA . PHE A 1 95 ? -6.040 -5.669 0.504 1.00 78.38 95 PHE A CA 1
ATOM 787 C C . PHE A 1 95 ? -5.785 -6.226 1.899 1.00 78.38 95 PHE A C 1
ATOM 789 O O . PHE A 1 95 ? -5.376 -5.512 2.814 1.00 78.38 95 PHE A O 1
ATOM 796 N N . TYR A 1 96 ? -6.024 -7.515 2.080 1.00 73.56 96 TYR A N 1
ATOM 797 C CA . TYR A 1 96 ? -5.524 -8.211 3.254 1.00 73.56 96 TYR A CA 1
ATOM 798 C C . TYR A 1 96 ? -4.372 -9.101 2.804 1.00 73.56 96 TYR A C 1
ATOM 800 O O . TYR A 1 96 ? -4.430 -9.726 1.745 1.00 73.56 96 TYR A O 1
ATOM 808 N N . VAL A 1 97 ? -3.310 -9.117 3.598 1.00 60.94 97 VAL A N 1
ATOM 809 C CA . VAL A 1 97 ? -2.248 -10.114 3.475 1.00 60.94 97 VAL A CA 1
ATOM 810 C C . VAL A 1 97 ? -2.581 -11.186 4.502 1.00 60.94 97 VAL A C 1
ATOM 812 O O . VAL A 1 97 ? -2.885 -10.845 5.648 1.00 60.94 97 VAL A O 1
ATOM 815 N N . ARG A 1 98 ? -2.629 -12.445 4.061 1.00 52.44 98 ARG A N 1
ATOM 816 C CA . ARG A 1 98 ? -2.855 -13.594 4.942 1.00 52.44 98 ARG A CA 1
ATOM 817 C C . ARG A 1 98 ? -1.706 -13.753 5.933 1.00 52.44 98 ARG A C 1
ATOM 819 O O . ARG A 1 98 ? -0.551 -13.527 5.512 1.00 52.44 98 ARG A O 1
#

Foldseek 3Di:
DDDDDDDDDDAPQDDPPDHDAQDRVVQGGHPHDQEDEDAPVVCVVVVHDAFDFDDDDDDDPPCVVPPPPDDPDPPPDPDPPPDPDPPPPRGGTYHYDD

Mean predicted aligned error: 11.82 Å

Sequence (98 aa):
MLHHLLATMRSHDLYNTTLYPHSDRYRGVFGQLDVVFMNQRELERRGLRPSEHVDIAVLRRSMWRASSRAPCKSSARLNRCRRRRPCERRAPLVFYVR

Organism: NCBI:txid2603818

Radius of gyration: 16.3 Å; Cα contacts (8 Å, |Δi|>4): 81; chains: 1; bounding box: 42×37×32 Å

Secondary structure (DSSP, 8-state):
-----------TTEETTEES-SEEGGGTEES-S-EEE--HHHHHHHTPPTT-B-------TT-TTS-------TTS-SS---S-------PPEEE---

InterPro domains:
  IPR009010 Aspartate decarboxylase-like domain superfamily [SSF50692] (5-56)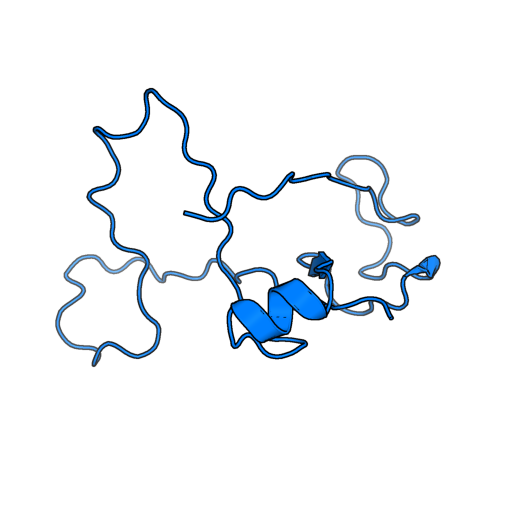

pLDDT: mean 70.74, std 18.22, range [36.97, 89.88]